Protein AF-A0A917QKN5-F1 (afdb_monomer_lite)

InterPro domains:
  IPR010985 Ribbon-helix-helix [SSF47598] (5-42)

Organism: NCBI:txid1616106

Foldseek 3Di:
DDDDDDDPDQDPVNVVVLCVVCVVVVHHSVRSVVVVVVVVVVCVCCPPVVVVVVVVVCCVVVVDDDDPVNVVVVVVVVVDDDPPPPPPDD

pLDDT: mean 79.57, std 16.22, range [39.62, 97.62]

Structure (mmCIF, N/CA/C/O backbone):
data_AF-A0A917QKN5-F1
#
_entry.id   AF-A0A917QKN5-F1
#
loop_
_atom_site.group_PDB
_atom_site.id
_atom_site.type_symbol
_atom_site.label_atom_id
_atom_site.label_alt_id
_atom_site.label_comp_id
_atom_site.label_asym_id
_atom_site.label_entity_id
_atom_site.label_seq_id
_atom_site.pdbx_PDB_ins_code
_atom_site.Cartn_x
_atom_site.Cartn_y
_atom_site.Cartn_z
_atom_site.occupancy
_atom_site.B_iso_or_equiv
_atom_site.auth_seq_id
_atom_site.auth_comp_id
_atom_site.auth_asym_id
_atom_site.auth_atom_id
_atom_site.pdbx_PDB_model_num
ATOM 1 N N . MET A 1 1 ? 21.928 1.216 8.136 1.00 67.19 1 MET A N 1
ATOM 2 C CA . MET A 1 1 ? 22.438 0.450 6.976 1.00 67.19 1 MET A CA 1
ATOM 3 C C . MET A 1 1 ? 21.315 0.313 5.958 1.00 67.19 1 MET A C 1
ATOM 5 O O . MET A 1 1 ? 20.219 -0.049 6.383 1.00 67.19 1 MET A O 1
ATOM 9 N N . PRO A 1 2 ? 21.535 0.631 4.670 1.00 80.19 2 PRO A N 1
ATOM 10 C CA . PRO A 1 2 ? 20.544 0.358 3.633 1.00 80.19 2 PRO A CA 1
ATOM 11 C C . PRO A 1 2 ? 20.322 -1.155 3.527 1.00 80.19 2 PRO A C 1
ATOM 13 O O . PRO A 1 2 ? 21.281 -1.926 3.551 1.00 80.19 2 PRO A O 1
ATOM 16 N N . LYS A 1 3 ? 19.058 -1.578 3.455 1.00 86.69 3 LYS A N 1
ATOM 17 C CA . LYS A 1 3 ? 18.677 -2.975 3.223 1.00 86.69 3 LYS A CA 1
ATOM 18 C C . LYS A 1 3 ? 18.119 -3.096 1.812 1.00 86.69 3 LYS A C 1
ATOM 20 O O . LYS A 1 3 ? 17.299 -2.275 1.409 1.00 86.69 3 LYS A O 1
ATOM 25 N N . VAL A 1 4 ? 18.570 -4.109 1.082 1.00 90.38 4 VAL A N 1
ATOM 26 C CA . VAL A 1 4 ? 18.062 -4.433 -0.255 1.00 90.38 4 VAL A CA 1
ATOM 27 C C . VAL A 1 4 ? 16.938 -5.451 -0.106 1.00 90.38 4 VAL A C 1
ATOM 29 O O . VAL A 1 4 ? 17.085 -6.431 0.623 1.00 90.38 4 VAL A O 1
ATOM 32 N N . ILE A 1 5 ? 15.822 -5.207 -0.787 1.00 87.25 5 ILE A N 1
ATOM 33 C CA . ILE A 1 5 ? 14.683 -6.123 -0.872 1.00 87.25 5 ILE A CA 1
ATOM 34 C C . ILE A 1 5 ? 14.598 -6.588 -2.322 1.00 87.25 5 ILE A C 1
ATOM 36 O O . ILE A 1 5 ? 14.575 -5.764 -3.232 1.00 87.25 5 ILE A O 1
ATOM 40 N N . GLN A 1 6 ? 14.565 -7.902 -2.526 1.00 91.44 6 GLN A N 1
ATOM 41 C CA . GLN A 1 6 ? 14.282 -8.513 -3.821 1.00 91.44 6 GLN A CA 1
ATOM 42 C C . GLN A 1 6 ? 12.883 -9.120 -3.768 1.00 91.44 6 GLN A C 1
ATOM 44 O O . GLN A 1 6 ? 12.599 -9.921 -2.878 1.00 91.44 6 GLN A O 1
ATOM 49 N N . VAL A 1 7 ? 12.026 -8.738 -4.712 1.00 89.00 7 VAL A N 1
ATOM 50 C CA . VAL A 1 7 ? 10.695 -9.330 -4.889 1.00 89.00 7 VAL A CA 1
ATOM 51 C C . VAL A 1 7 ? 10.810 -10.368 -6.001 1.00 89.00 7 VAL A C 1
ATOM 53 O O . VAL A 1 7 ? 11.346 -10.062 -7.063 1.00 89.00 7 VAL A O 1
ATOM 56 N N . ARG A 1 8 ? 10.393 -11.605 -5.725 1.00 92.94 8 ARG A N 1
ATOM 57 C CA . ARG A 1 8 ? 10.494 -12.735 -6.658 1.00 92.94 8 ARG A CA 1
ATOM 58 C C . ARG A 1 8 ? 9.140 -13.034 -7.278 1.00 92.94 8 ARG A C 1
ATOM 60 O O . ARG A 1 8 ? 8.120 -12.708 -6.677 1.00 92.94 8 ARG A O 1
ATOM 67 N N . ASP A 1 9 ? 9.185 -13.656 -8.452 1.00 93.19 9 ASP A N 1
ATOM 68 C CA . ASP A 1 9 ? 8.012 -14.178 -9.156 1.00 93.19 9 ASP A CA 1
ATOM 69 C C . ASP A 1 9 ? 6.938 -13.106 -9.397 1.00 93.19 9 ASP A C 1
ATOM 71 O O . ASP A 1 9 ? 5.743 -13.350 -9.246 1.00 93.19 9 ASP A O 1
ATOM 75 N N . VAL A 1 10 ? 7.379 -11.891 -9.745 1.00 90.69 10 VAL A N 1
ATOM 76 C CA . VAL A 1 10 ? 6.488 -10.802 -10.156 1.00 90.69 10 VAL A CA 1
ATOM 77 C C . VAL A 1 10 ? 6.045 -11.082 -11.591 1.00 90.69 10 VAL A C 1
ATOM 79 O O . VAL A 1 10 ? 6.913 -11.165 -12.459 1.00 90.69 10 VAL A O 1
ATOM 82 N N . PRO A 1 11 ? 4.738 -11.228 -11.853 1.00 96.88 11 PRO A N 1
ATOM 83 C CA . PRO A 1 11 ? 4.232 -11.366 -13.212 1.00 96.88 11 PRO A CA 1
ATOM 84 C C . PRO A 1 11 ? 4.631 -10.170 -14.088 1.00 96.88 11 PRO A C 1
ATOM 86 O O . PRO A 1 11 ? 4.647 -9.031 -13.610 1.00 96.88 11 PRO A O 1
ATOM 89 N N . ASP A 1 12 ? 4.948 -10.419 -15.360 1.00 95.50 12 ASP A N 1
ATOM 90 C CA . ASP A 1 12 ? 5.441 -9.383 -16.281 1.00 95.50 12 ASP A CA 1
ATOM 91 C C . ASP A 1 12 ? 4.435 -8.232 -16.447 1.00 95.50 12 ASP A C 1
ATOM 93 O O . ASP A 1 12 ? 4.811 -7.062 -16.427 1.00 95.50 12 ASP A O 1
ATOM 97 N N . ASP A 1 13 ? 3.139 -8.545 -16.499 1.00 96.75 13 ASP A N 1
ATOM 98 C CA . ASP A 1 13 ? 2.057 -7.560 -16.579 1.00 96.75 13 ASP A CA 1
ATOM 99 C C . ASP A 1 13 ? 2.018 -6.634 -15.354 1.00 96.75 13 ASP A C 1
ATOM 101 O O . ASP A 1 13 ? 1.828 -5.421 -15.479 1.00 96.75 13 ASP A O 1
ATOM 105 N N . VAL A 1 14 ? 2.255 -7.187 -14.162 1.00 96.00 14 VAL A N 1
ATOM 106 C CA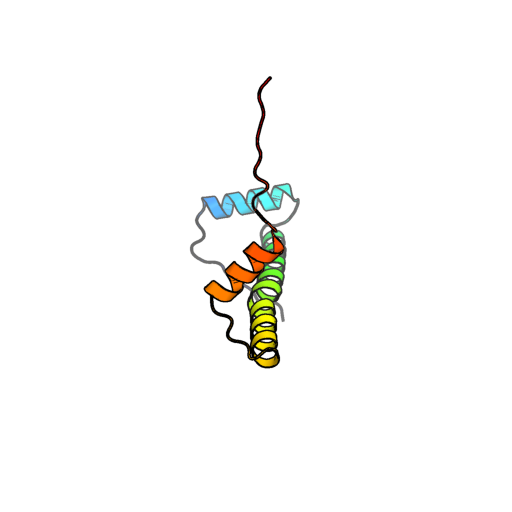 . VAL A 1 14 ? 2.345 -6.415 -12.917 1.00 96.00 14 VAL A CA 1
ATOM 107 C C . VAL A 1 14 ? 3.589 -5.533 -12.925 1.00 96.00 14 VAL A C 1
ATOM 109 O O . VAL A 1 14 ? 3.517 -4.363 -12.537 1.00 96.00 14 VAL A O 1
ATOM 112 N N . HIS A 1 15 ? 4.727 -6.066 -13.370 1.00 95.56 15 HIS A N 1
ATOM 113 C CA . HIS A 1 15 ? 5.960 -5.295 -13.485 1.00 95.56 15 HIS A CA 1
ATOM 114 C C . HIS A 1 15 ? 5.788 -4.104 -14.440 1.00 95.56 15 HIS A C 1
ATOM 116 O O . HIS A 1 15 ? 6.133 -2.973 -14.084 1.00 95.56 15 HIS A O 1
ATOM 122 N N . ASP A 1 16 ? 5.197 -4.333 -15.611 1.00 96.94 16 ASP A N 1
ATOM 123 C CA . ASP A 1 16 ? 4.986 -3.308 -16.632 1.00 96.94 16 ASP A CA 1
ATOM 124 C C . ASP A 1 16 ? 4.013 -2.224 -16.168 1.00 96.94 16 ASP A C 1
ATOM 126 O O . ASP A 1 16 ? 4.276 -1.032 -16.348 1.00 96.94 16 ASP A O 1
ATOM 130 N N . ALA A 1 17 ? 2.930 -2.607 -15.487 1.00 97.12 17 ALA A N 1
ATOM 131 C CA . ALA A 1 17 ? 1.995 -1.655 -14.897 1.00 97.12 17 ALA A CA 1
ATOM 132 C C . ALA A 1 17 ? 2.671 -0.755 -13.844 1.00 97.12 17 ALA A C 1
ATOM 134 O O . ALA A 1 17 ? 2.456 0.464 -13.821 1.00 97.12 17 ALA A O 1
ATOM 135 N N . LEU A 1 18 ? 3.528 -1.329 -12.991 1.00 95.75 18 LEU A N 1
ATOM 136 C CA . LEU A 1 18 ? 4.289 -0.575 -11.990 1.00 95.75 18 LEU A CA 1
ATOM 137 C C . LEU A 1 18 ? 5.316 0.356 -12.645 1.00 95.75 18 LEU A C 1
ATOM 139 O O . LEU A 1 18 ? 5.456 1.507 -12.226 1.00 95.75 18 LEU A O 1
ATOM 143 N N . ALA A 1 19 ? 6.013 -0.111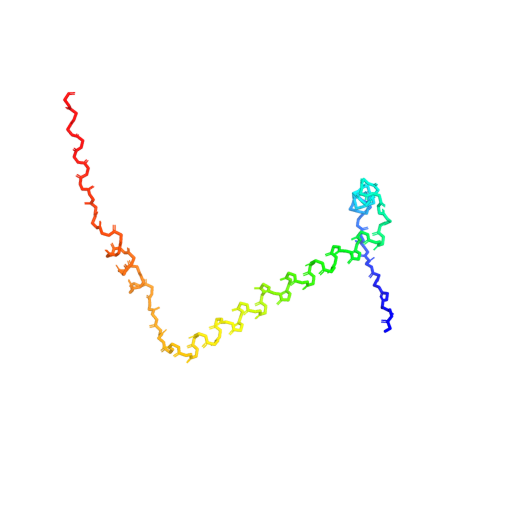 -13.682 1.00 95.81 19 ALA A N 1
ATOM 144 C CA . ALA A 1 19 ? 6.983 0.686 -14.426 1.00 95.81 19 ALA A CA 1
ATOM 145 C C . ALA A 1 19 ? 6.316 1.863 -15.154 1.00 95.81 19 ALA A C 1
ATOM 147 O O . ALA A 1 19 ? 6.808 2.991 -15.071 1.00 95.81 19 ALA A O 1
ATOM 148 N N . ALA A 1 20 ? 5.173 1.628 -15.802 1.00 97.62 20 ALA A N 1
ATOM 149 C CA . ALA A 1 20 ? 4.390 2.667 -16.464 1.00 97.62 20 ALA A CA 1
ATOM 150 C C . ALA A 1 20 ? 3.900 3.728 -15.468 1.00 97.62 20 ALA A C 1
ATOM 152 O O . ALA A 1 20 ? 4.020 4.926 -15.729 1.00 97.62 20 ALA A O 1
ATOM 153 N N . THR A 1 21 ? 3.418 3.301 -14.299 1.00 96.81 21 THR A N 1
ATOM 154 C CA . THR A 1 21 ? 2.973 4.214 -13.235 1.00 96.81 21 THR A CA 1
ATOM 155 C C . THR A 1 21 ? 4.135 5.047 -12.695 1.00 96.81 21 THR A C 1
ATOM 157 O O . THR A 1 21 ? 4.026 6.267 -12.579 1.00 96.81 21 THR A O 1
ATOM 160 N N . ALA A 1 22 ? 5.287 4.421 -12.435 1.00 96.94 22 ALA A N 1
ATOM 161 C CA . ALA A 1 22 ? 6.481 5.133 -11.992 1.00 96.94 22 ALA A CA 1
ATOM 162 C C . ALA A 1 22 ? 6.931 6.185 -13.021 1.00 96.94 22 ALA A C 1
ATOM 164 O O . ALA A 1 22 ? 7.211 7.326 -12.650 1.00 96.94 22 ALA A O 1
ATOM 165 N N . ALA A 1 23 ? 6.932 5.832 -14.311 1.00 96.81 23 ALA A N 1
ATOM 166 C CA . ALA A 1 23 ? 7.285 6.742 -15.395 1.00 96.81 23 ALA A CA 1
ATOM 167 C C . ALA A 1 23 ? 6.304 7.920 -15.515 1.00 96.81 23 ALA A C 1
ATOM 169 O O . ALA A 1 23 ? 6.745 9.058 -15.675 1.00 96.81 23 ALA A O 1
ATOM 170 N N . ALA A 1 24 ? 4.998 7.669 -15.378 1.00 97.19 24 ALA A N 1
ATOM 171 C CA . ALA A 1 24 ? 3.969 8.711 -15.386 1.00 97.19 24 ALA A CA 1
ATOM 172 C C . ALA A 1 24 ? 4.154 9.731 -14.248 1.00 97.19 24 ALA A C 1
ATOM 174 O O . ALA A 1 24 ? 3.846 10.909 -14.409 1.00 97.19 24 ALA A O 1
ATOM 175 N N . GLU A 1 25 ? 4.710 9.296 -13.118 1.00 96.00 25 GLU A N 1
ATOM 176 C CA . GLU A 1 25 ? 5.035 10.156 -11.979 1.00 96.00 25 GLU A CA 1
ATOM 177 C C . GLU A 1 25 ? 6.449 10.765 -12.037 1.00 96.00 25 GLU A C 1
ATOM 179 O O . GLU A 1 25 ? 6.862 11.471 -11.114 1.00 96.00 25 GLU A O 1
ATOM 184 N N . GLY A 1 26 ? 7.219 10.498 -13.098 1.00 97.19 26 GLY A N 1
ATOM 185 C CA . GLY A 1 26 ? 8.599 10.971 -13.235 1.00 97.19 26 GLY A CA 1
ATOM 186 C C . GLY A 1 26 ? 9.568 10.329 -12.235 1.00 97.19 26 GLY A C 1
ATOM 187 O O . GLY A 1 26 ? 10.584 10.926 -11.870 1.00 97.19 26 GLY A O 1
ATOM 188 N N . LEU A 1 27 ? 9.255 9.124 -11.756 1.00 95.88 27 LEU A N 1
ATOM 189 C CA . LEU A 1 27 ? 10.047 8.377 -10.785 1.00 95.88 27 LEU A CA 1
ATOM 190 C C . LEU A 1 27 ? 10.687 7.149 -11.435 1.00 95.88 27 LEU A C 1
ATOM 192 O O . LEU A 1 27 ? 10.125 6.515 -12.324 1.00 95.88 27 LE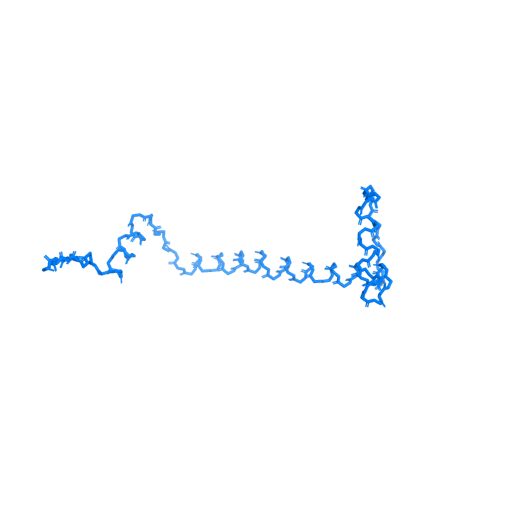U A O 1
ATOM 196 N N . SER A 1 28 ? 11.858 6.750 -10.936 1.00 96.12 28 SER A N 1
ATOM 197 C CA . SER A 1 28 ? 12.358 5.404 -11.215 1.00 96.12 28 SER A CA 1
ATOM 198 C C . SER A 1 28 ? 11.496 4.369 -10.492 1.00 96.12 28 SER A C 1
ATOM 200 O O . SER A 1 28 ? 10.998 4.632 -9.393 1.00 96.12 28 SER A O 1
ATOM 202 N N . LEU A 1 29 ? 11.377 3.168 -11.063 1.00 93.81 29 LEU A N 1
ATOM 203 C CA . LEU A 1 29 ? 10.607 2.069 -10.473 1.00 93.81 29 LEU A CA 1
ATOM 204 C C . LEU A 1 29 ? 11.017 1.791 -9.016 1.00 93.81 29 LEU A C 1
ATOM 206 O O . LEU A 1 29 ? 10.169 1.701 -8.133 1.00 93.81 29 LEU A O 1
ATOM 210 N N . THR A 1 30 ? 12.321 1.759 -8.727 1.00 93.81 30 THR A N 1
ATOM 211 C CA . THR A 1 30 ? 12.837 1.572 -7.362 1.00 93.81 30 THR A CA 1
ATOM 212 C C . THR A 1 30 ? 12.381 2.675 -6.406 1.00 93.81 30 THR A C 1
ATOM 214 O O . THR A 1 30 ? 12.021 2.392 -5.263 1.00 93.81 30 THR A O 1
ATOM 217 N N . ARG A 1 31 ? 12.387 3.939 -6.849 1.00 94.62 31 ARG A N 1
ATOM 218 C CA . ARG A 1 31 ? 11.976 5.082 -6.019 1.00 94.62 31 ARG A CA 1
ATOM 219 C C . ARG A 1 31 ? 10.469 5.078 -5.778 1.00 94.62 31 ARG A C 1
ATOM 221 O O . ARG A 1 31 ? 10.041 5.353 -4.658 1.00 94.62 31 ARG A O 1
ATOM 228 N N . TYR A 1 32 ? 9.692 4.736 -6.802 1.00 95.56 32 TYR A N 1
ATOM 229 C CA . TYR A 1 32 ? 8.251 4.538 -6.695 1.00 95.56 32 TYR A CA 1
ATOM 230 C C . TYR A 1 32 ? 7.927 3.441 -5.670 1.00 95.56 32 TYR A C 1
ATOM 232 O O . TYR A 1 32 ? 7.264 3.707 -4.669 1.00 95.56 32 TYR A O 1
ATOM 240 N N . LEU A 1 33 ? 8.516 2.250 -5.821 1.00 94.31 33 LEU A N 1
ATOM 241 C CA . LEU A 1 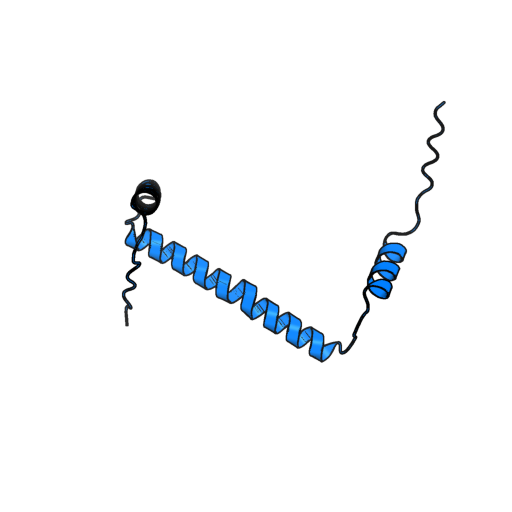33 ? 8.316 1.133 -4.894 1.00 94.31 33 LEU A CA 1
ATOM 242 C C . LEU A 1 33 ? 8.749 1.468 -3.464 1.00 94.31 33 LEU A C 1
ATOM 244 O O . LEU A 1 33 ? 8.055 1.118 -2.514 1.00 94.31 33 LEU A O 1
ATOM 248 N N . GLN A 1 34 ? 9.864 2.179 -3.279 1.00 93.81 34 GLN A N 1
ATOM 249 C CA . GLN A 1 34 ? 10.298 2.616 -1.951 1.00 93.81 34 GLN A CA 1
ATOM 250 C C . GLN A 1 34 ? 9.252 3.515 -1.275 1.00 93.81 34 GLN A C 1
ATOM 252 O O . GLN A 1 34 ? 8.993 3.363 -0.075 1.00 93.81 34 GLN A O 1
ATOM 257 N N . ARG A 1 35 ? 8.650 4.445 -2.026 1.00 94.44 35 ARG A N 1
ATOM 258 C CA . ARG A 1 35 ? 7.590 5.322 -1.519 1.00 94.44 35 ARG A CA 1
ATOM 259 C C . ARG A 1 35 ? 6.358 4.512 -1.130 1.00 94.44 35 ARG A C 1
ATOM 261 O O . ARG A 1 35 ? 5.907 4.628 0.009 1.00 94.44 35 ARG A O 1
ATOM 268 N N . GLU A 1 36 ? 5.870 3.660 -2.026 1.00 93.50 36 GLU A N 1
ATOM 269 C CA . GLU A 1 36 ? 4.670 2.853 -1.787 1.00 93.50 36 GLU A CA 1
ATOM 270 C C . GLU A 1 36 ? 4.855 1.887 -0.609 1.00 93.50 36 GLU A C 1
ATOM 272 O O . GLU A 1 36 ? 4.022 1.841 0.296 1.00 93.50 36 GLU A O 1
ATOM 277 N N . LEU A 1 37 ? 5.998 1.201 -0.516 1.00 92.25 37 LEU A N 1
ATOM 278 C CA . LEU A 1 37 ? 6.318 0.334 0.624 1.00 92.25 37 LEU A CA 1
ATOM 279 C C . LEU A 1 37 ? 6.405 1.111 1.946 1.00 92.25 37 LEU A C 1
ATOM 281 O O . LEU A 1 37 ? 6.019 0.598 2.999 1.00 92.25 37 LEU A O 1
ATOM 285 N N . THR A 1 38 ? 6.870 2.362 1.914 1.00 90.75 38 THR A N 1
ATOM 286 C CA . THR A 1 38 ? 6.894 3.228 3.103 1.00 90.75 38 THR A CA 1
ATOM 287 C C . THR A 1 38 ? 5.481 3.602 3.544 1.00 90.75 38 THR A C 1
ATOM 289 O O . THR A 1 38 ? 5.181 3.576 4.740 1.00 90.75 38 THR A O 1
ATOM 292 N N . LEU A 1 39 ? 4.599 3.923 2.595 1.00 89.62 39 LEU A N 1
ATOM 293 C CA . LEU A 1 39 ? 3.191 4.210 2.871 1.00 89.62 39 LEU A CA 1
ATOM 294 C C . LEU A 1 39 ? 2.473 2.977 3.433 1.00 89.62 39 LEU A C 1
ATOM 296 O O . LEU A 1 39 ? 1.787 3.082 4.452 1.00 89.62 39 LEU A O 1
ATOM 300 N N . LEU A 1 40 ? 2.695 1.804 2.835 1.00 87.19 40 LEU A N 1
ATOM 301 C CA . LEU A 1 40 ? 2.154 0.531 3.315 1.00 87.19 40 LEU A CA 1
ATOM 302 C C . LEU A 1 40 ? 2.639 0.200 4.726 1.00 87.19 40 LEU A C 1
ATOM 304 O O . LEU A 1 40 ? 1.828 -0.175 5.568 1.00 87.19 40 LEU A O 1
ATOM 308 N N . SER A 1 41 ? 3.926 0.399 5.020 1.00 82.81 41 SER A N 1
ATOM 309 C CA . SER A 1 41 ? 4.482 0.191 6.363 1.00 82.81 41 SER A CA 1
ATOM 310 C C . SER A 1 41 ? 3.810 1.088 7.403 1.00 82.81 41 SER A C 1
ATOM 312 O O . SER A 1 41 ? 3.382 0.613 8.459 1.00 82.81 41 SER A O 1
ATOM 314 N N . ARG A 1 42 ? 3.633 2.376 7.088 1.00 80.81 42 ARG A N 1
ATOM 315 C CA . ARG A 1 42 ? 2.938 3.319 7.975 1.00 80.81 42 ARG A CA 1
ATOM 316 C C . ARG A 1 42 ? 1.491 2.899 8.207 1.00 80.81 42 ARG A C 1
ATOM 318 O O . ARG A 1 42 ? 1.043 2.905 9.348 1.00 80.81 42 ARG A O 1
ATOM 325 N N . ARG A 1 43 ? 0.779 2.485 7.157 1.00 75.00 43 ARG A N 1
ATOM 326 C CA . ARG A 1 43 ? -0.617 2.044 7.256 1.00 75.00 43 ARG A CA 1
ATOM 327 C C . ARG A 1 43 ? -0.757 0.744 8.046 1.00 75.00 43 ARG A C 1
ATOM 329 O O . ARG A 1 43 ? -1.577 0.673 8.949 1.00 75.00 43 ARG A O 1
ATOM 336 N N . ALA A 1 44 ? 0.067 -0.260 7.764 1.00 63.72 44 ALA A N 1
ATOM 337 C CA . ALA A 1 44 ? 0.048 -1.531 8.484 1.00 63.72 44 ALA A CA 1
ATOM 338 C C . ALA A 1 44 ? 0.347 -1.339 9.981 1.00 63.72 44 ALA A C 1
ATOM 340 O O . ALA A 1 44 ? -0.361 -1.880 10.831 1.00 63.72 44 ALA A O 1
ATOM 341 N N . THR A 1 45 ? 1.341 -0.505 10.297 1.00 59.75 45 THR A N 1
ATOM 342 C CA . THR A 1 45 ? 1.732 -0.199 11.681 1.00 59.75 45 THR A CA 1
ATOM 343 C C . THR A 1 45 ? 0.643 0.584 12.419 1.00 59.75 45 THR A C 1
ATOM 345 O O . THR A 1 45 ? 0.333 0.279 13.567 1.00 59.75 45 THR A O 1
ATOM 348 N N . LEU A 1 46 ? 0.025 1.573 11.764 1.00 56.56 46 LEU A N 1
ATOM 349 C CA . LEU A 1 46 ? -0.972 2.442 12.394 1.00 56.56 46 LEU A CA 1
ATOM 350 C C . LEU A 1 46 ? -2.382 1.849 12.436 1.00 56.56 46 LEU A C 1
ATOM 352 O O . LEU A 1 46 ? -3.164 2.261 13.278 1.00 56.56 46 LEU A O 1
ATOM 356 N N . THR A 1 47 ? -2.755 0.938 11.537 1.00 56.44 47 THR A N 1
ATOM 357 C CA . THR A 1 47 ? -4.160 0.508 11.419 1.00 56.44 47 THR A CA 1
ATOM 358 C C . THR A 1 47 ? -4.458 -0.795 12.150 1.00 56.44 47 THR A C 1
ATOM 360 O O . THR A 1 47 ? -5.538 -0.922 12.707 1.00 56.44 47 THR A O 1
ATOM 363 N N . VAL A 1 48 ? -3.552 -1.774 12.189 1.00 59.94 48 VAL A N 1
ATOM 364 C CA . VAL A 1 48 ? -3.886 -3.079 12.799 1.00 59.94 48 VAL A CA 1
ATOM 365 C C . VAL A 1 48 ? -3.359 -3.180 14.226 1.00 59.94 48 VAL A C 1
ATOM 367 O O . VAL A 1 48 ? -4.128 -3.467 15.140 1.00 59.94 48 VAL A O 1
ATOM 370 N N . ALA A 1 49 ? -2.077 -2.877 14.438 1.00 59.78 49 ALA A N 1
ATOM 371 C CA . ALA A 1 49 ? -1.462 -2.969 15.761 1.00 59.78 49 ALA A CA 1
ATOM 372 C C . ALA A 1 49 ? -2.045 -1.938 16.742 1.00 59.78 49 ALA A C 1
ATOM 374 O O . ALA A 1 49 ? -2.461 -2.295 17.840 1.00 59.78 49 ALA A O 1
ATOM 375 N N . HIS A 1 50 ? -2.179 -0.679 16.313 1.00 60.88 50 HIS A N 1
ATOM 376 C CA . HIS A 1 50 ? -2.774 0.369 17.145 1.00 60.88 50 HIS A CA 1
ATOM 377 C C . HIS A 1 50 ? -4.234 0.070 17.515 1.00 60.88 50 HIS A C 1
ATOM 379 O O . HIS A 1 50 ? -4.615 0.212 18.674 1.00 60.88 50 HIS A O 1
ATOM 385 N N . ASN A 1 51 ? -5.043 -0.399 16.557 1.00 65.94 51 ASN A N 1
ATOM 386 C CA . ASN A 1 51 ? -6.434 -0.757 16.831 1.00 65.94 51 ASN A CA 1
ATOM 387 C C . ASN A 1 51 ? -6.519 -1.911 17.832 1.00 65.94 51 ASN A C 1
ATOM 389 O O . ASN A 1 51 ? -7.350 -1.869 18.733 1.00 65.94 51 ASN A O 1
ATOM 393 N N . MET A 1 52 ? -5.643 -2.913 17.721 1.00 68.69 52 MET A N 1
ATOM 394 C CA . MET A 1 52 ? -5.586 -4.002 18.695 1.00 68.69 52 MET A CA 1
ATOM 395 C C . MET A 1 52 ? -5.208 -3.521 20.099 1.00 68.69 52 MET A C 1
ATOM 397 O O . MET A 1 52 ? -5.820 -3.971 21.067 1.00 68.69 52 MET A O 1
ATOM 401 N N . ASP A 1 53 ? -4.247 -2.605 20.222 1.00 75.31 53 ASP A N 1
ATOM 402 C CA . ASP A 1 53 ? -3.836 -2.058 21.519 1.00 75.31 53 ASP A CA 1
ATOM 403 C C . ASP A 1 53 ? -4.944 -1.217 22.162 1.00 75.31 53 ASP A C 1
ATOM 405 O O . ASP A 1 53 ? -5.226 -1.376 23.351 1.00 75.31 53 ASP A O 1
ATOM 409 N N . VAL A 1 54 ? -5.627 -0.376 21.376 1.00 75.00 54 VAL A N 1
ATOM 410 C CA . VAL A 1 54 ? -6.794 0.393 21.836 1.00 75.00 54 VAL A CA 1
ATOM 411 C C . VAL A 1 54 ? -7.911 -0.551 22.279 1.00 75.00 54 VAL A C 1
ATOM 413 O O . VAL A 1 54 ? -8.401 -0.424 23.397 1.00 75.00 54 VAL A O 1
ATOM 416 N N . ILE A 1 55 ? -8.264 -1.549 21.458 1.00 76.12 55 ILE A N 1
ATOM 417 C CA . ILE A 1 55 ? -9.308 -2.532 21.784 1.00 76.12 55 ILE A CA 1
ATOM 418 C C . ILE A 1 55 ? -8.967 -3.272 23.078 1.00 76.12 55 ILE A C 1
ATOM 420 O O . ILE A 1 55 ? -9.808 -3.358 23.969 1.00 76.12 55 ILE A O 1
ATOM 424 N N . ARG A 1 56 ? -7.737 -3.781 23.214 1.00 75.12 56 ARG A N 1
ATOM 425 C CA . ARG A 1 56 ? -7.315 -4.533 24.402 1.00 75.12 56 ARG A CA 1
ATOM 426 C C . ARG A 1 56 ? -7.340 -3.660 25.655 1.00 75.12 56 ARG A C 1
ATOM 428 O O . ARG A 1 56 ? -7.819 -4.111 26.694 1.00 75.12 56 ARG A O 1
ATOM 435 N N . ARG A 1 57 ? -6.850 -2.421 25.563 1.00 77.25 57 ARG A N 1
ATOM 436 C CA . ARG A 1 57 ? -6.856 -1.469 26.678 1.00 77.25 57 ARG A CA 1
ATOM 437 C C . ARG A 1 57 ? -8.279 -1.140 27.116 1.00 77.25 57 ARG A C 1
ATOM 439 O O . ARG A 1 57 ? -8.595 -1.280 28.292 1.00 77.25 57 ARG A O 1
ATOM 446 N N . THR A 1 58 ? -9.146 -0.783 26.172 1.00 74.75 58 THR A N 1
ATOM 447 C CA . THR A 1 58 ? -10.549 -0.472 26.458 1.00 74.75 58 THR A CA 1
ATOM 448 C C . THR A 1 58 ? -11.285 -1.682 27.030 1.00 74.75 58 THR A C 1
ATOM 450 O O . THR A 1 58 ? -12.017 -1.536 28.000 1.00 74.75 58 THR A O 1
ATOM 453 N N . GLN A 1 59 ? -11.060 -2.892 26.509 1.00 71.50 59 GLN A N 1
ATOM 454 C CA . GLN A 1 59 ? -11.652 -4.112 27.074 1.00 71.50 59 GLN A CA 1
ATOM 455 C C . GLN A 1 59 ? -11.208 -4.362 28.522 1.00 71.50 59 GLN A C 1
ATOM 457 O O . GLN A 1 59 ? -12.031 -4.742 29.354 1.00 71.50 59 GLN A O 1
ATOM 462 N N . HIS A 1 60 ? -9.931 -4.126 28.834 1.00 72.06 60 HIS A N 1
ATOM 463 C CA . HIS A 1 60 ? -9.401 -4.278 30.188 1.00 72.06 60 HIS A CA 1
ATOM 464 C C . HIS A 1 60 ? -9.938 -3.215 31.159 1.00 72.06 60 HIS A C 1
ATOM 466 O O . HIS A 1 60 ? -10.214 -3.531 32.312 1.00 72.06 60 HIS A O 1
ATOM 472 N N . GLU A 1 61 ? -10.080 -1.965 30.712 1.00 73.00 61 GLU A N 1
ATOM 473 C CA . GLU A 1 61 ? -10.580 -0.853 31.533 1.00 73.00 61 GLU A CA 1
ATOM 474 C C . GLU A 1 61 ? -12.093 -0.935 31.764 1.00 73.00 61 GLU A C 1
ATOM 476 O O . GLU A 1 61 ? -12.566 -0.644 32.859 1.00 73.00 61 GLU A O 1
ATOM 481 N N . VAL A 1 62 ? -12.855 -1.342 30.748 1.00 76.56 62 VAL A N 1
ATOM 482 C CA . VAL A 1 62 ? -14.319 -1.342 30.814 1.00 76.56 62 VAL A CA 1
ATOM 483 C C . VAL A 1 62 ? -14.841 -2.594 31.524 1.00 76.56 62 VAL A C 1
ATOM 485 O O . VAL A 1 62 ? -15.859 -2.503 32.192 1.00 76.56 62 VAL A O 1
ATOM 488 N N . GLN A 1 63 ? -14.171 -3.752 31.422 1.00 65.06 63 GLN A N 1
ATOM 489 C CA . GLN A 1 63 ? -14.594 -5.043 32.012 1.00 65.06 63 GLN A CA 1
ATOM 490 C C . GLN A 1 63 ? -16.079 -5.428 31.804 1.00 65.06 63 GLN 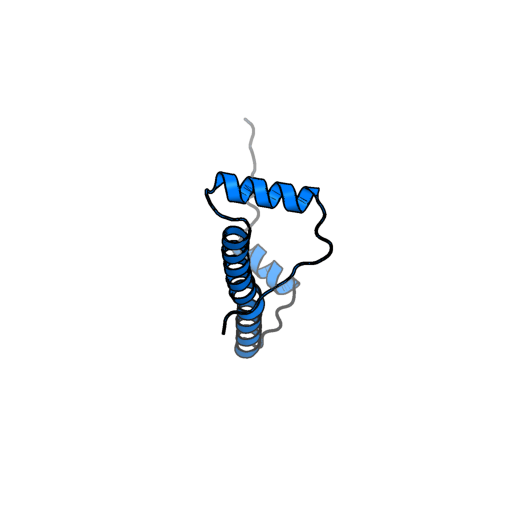A C 1
ATOM 492 O O . GLN A 1 63 ? -16.579 -6.344 32.454 1.00 65.06 63 GLN A O 1
ATOM 497 N N . VAL A 1 64 ? -16.804 -4.786 30.883 1.00 68.19 64 VAL A N 1
ATOM 498 C CA . VAL A 1 64 ? -18.209 -5.096 30.609 1.00 68.19 64 VAL A CA 1
ATOM 499 C C . VAL A 1 64 ? -18.285 -6.038 29.415 1.00 68.19 64 VAL A C 1
ATOM 501 O O . VAL A 1 64 ? -17.892 -5.696 28.300 1.00 68.19 64 VAL A O 1
ATOM 504 N N . GLN A 1 65 ? -18.826 -7.231 29.645 1.00 60.97 65 GLN A N 1
ATOM 505 C CA . GLN A 1 65 ? -19.336 -8.086 28.580 1.00 60.97 65 GLN A CA 1
ATOM 506 C C . GLN A 1 65 ? -20.761 -7.622 28.270 1.00 60.97 65 GLN A C 1
ATOM 508 O O . GLN A 1 65 ? -21.685 -7.925 29.020 1.00 60.97 65 GLN A O 1
ATOM 513 N N . VAL A 1 66 ? -20.935 -6.838 27.203 1.00 74.19 66 VAL A N 1
ATOM 514 C CA . VAL A 1 66 ? -22.271 -6.455 26.727 1.00 74.19 66 VAL A CA 1
ATOM 515 C C . VAL A 1 66 ? -22.696 -7.462 25.671 1.00 74.19 66 VAL A C 1
ATOM 517 O O . VAL A 1 66 ? -22.037 -7.606 24.639 1.00 74.19 66 VAL A O 1
ATOM 520 N N . ASP A 1 67 ? -23.788 -8.171 25.924 1.00 80.44 67 ASP A N 1
ATOM 521 C CA . ASP A 1 67 ? -24.339 -9.091 24.944 1.00 80.44 67 ASP A CA 1
ATOM 522 C C . ASP A 1 67 ? -25.031 -8.336 23.794 1.00 80.44 67 ASP A C 1
ATOM 524 O O . ASP A 1 67 ? -25.414 -7.164 23.884 1.00 80.44 67 ASP A O 1
ATOM 528 N N . ARG A 1 68 ? -25.208 -9.039 22.675 1.00 82.56 68 ARG A N 1
ATOM 529 C CA . ARG A 1 68 ? -25.793 -8.478 21.455 1.00 82.56 68 ARG A CA 1
ATOM 530 C C . ARG A 1 68 ? -27.201 -7.910 21.668 1.00 82.56 68 ARG A C 1
ATOM 532 O O . ARG A 1 68 ? -27.539 -6.923 21.017 1.00 82.56 68 ARG A O 1
ATOM 539 N N . ALA A 1 69 ? -28.033 -8.530 22.504 1.00 83.19 69 ALA A N 1
ATOM 540 C CA . ALA A 1 69 ? -29.407 -8.083 22.716 1.00 83.19 69 ALA A CA 1
ATOM 541 C C . ALA A 1 69 ? -29.435 -6.737 23.448 1.00 83.19 69 ALA A C 1
ATOM 543 O O . ALA A 1 69 ? -30.163 -5.838 23.030 1.00 83.19 69 ALA A O 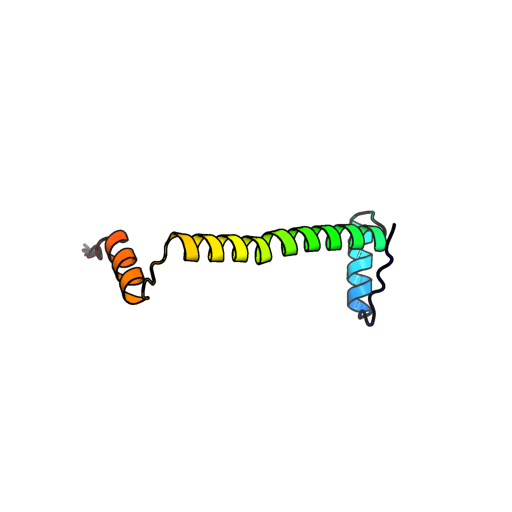1
ATOM 544 N N . THR A 1 70 ? -28.565 -6.561 24.444 1.00 85.94 70 THR A N 1
ATOM 545 C CA . THR A 1 70 ? -28.403 -5.294 25.170 1.00 85.94 70 THR A CA 1
ATOM 546 C C . THR A 1 70 ? -27.966 -4.152 24.243 1.00 85.94 70 THR A C 1
ATOM 548 O O . THR A 1 70 ? -28.551 -3.069 24.273 1.00 85.94 70 THR A O 1
ATOM 551 N N . ILE A 1 71 ? -27.003 -4.402 23.343 1.00 84.56 71 ILE A N 1
ATOM 552 C CA . ILE A 1 71 ? -26.559 -3.410 22.342 1.00 84.56 71 ILE A CA 1
ATOM 553 C C . ILE A 1 71 ? -27.721 -2.992 21.432 1.00 84.56 71 ILE A C 1
ATOM 555 O O . ILE A 1 71 ? -27.915 -1.806 21.164 1.00 84.56 71 ILE A O 1
ATOM 559 N N . LEU A 1 72 ? -28.500 -3.960 20.945 1.00 90.25 72 LEU A N 1
ATOM 560 C CA . LEU A 1 72 ? -29.613 -3.682 20.041 1.00 90.25 72 LEU A CA 1
ATOM 561 C C . LEU A 1 72 ? -30.757 -2.943 20.739 1.00 90.25 72 LEU A C 1
ATOM 563 O O . LEU A 1 72 ? -31.329 -2.048 20.122 1.00 90.25 72 LEU A O 1
ATOM 567 N N . SER A 1 73 ? -31.062 -3.264 22.002 1.00 83.62 73 SER A N 1
ATOM 568 C CA . SER A 1 73 ? -32.070 -2.532 22.785 1.00 83.62 73 SER A CA 1
ATOM 569 C C . SER A 1 73 ? -31.700 -1.057 22.902 1.00 83.62 73 SER A C 1
ATOM 571 O O . SER A 1 73 ? -32.484 -0.199 22.508 1.00 83.62 73 SER A O 1
ATOM 573 N N . ALA A 1 74 ? -30.459 -0.762 23.304 1.00 87.31 74 ALA A N 1
ATOM 574 C CA . ALA A 1 74 ? -29.975 0.610 23.440 1.00 87.31 74 ALA A CA 1
ATOM 575 C C . ALA A 1 74 ? -29.998 1.387 22.107 1.00 87.31 74 ALA A C 1
ATOM 577 O O . ALA A 1 74 ? -30.332 2.572 22.078 1.00 87.31 74 ALA A O 1
ATOM 578 N N . ILE A 1 75 ? -29.683 0.729 20.981 1.00 90.00 75 ILE A N 1
ATOM 579 C CA . ILE A 1 75 ? -29.776 1.346 19.647 1.00 90.00 75 ILE A CA 1
ATOM 580 C C . ILE A 1 75 ? -31.234 1.636 19.271 1.00 90.00 75 ILE A C 1
ATOM 582 O O . ILE A 1 75 ? -31.510 2.702 18.724 1.00 90.00 75 ILE A O 1
ATOM 586 N N . HIS A 1 76 ? -32.162 0.710 19.526 1.00 85.94 76 HIS A N 1
ATOM 587 C CA . HIS A 1 76 ? -33.582 0.914 19.228 1.00 85.94 76 HIS A CA 1
ATOM 588 C C . HIS A 1 76 ? -34.197 2.017 20.096 1.00 85.94 76 HIS A C 1
ATOM 590 O O . HIS A 1 76 ? -34.935 2.850 19.577 1.00 85.94 76 HIS A O 1
ATOM 596 N N . GLU A 1 77 ? -33.843 2.066 21.380 1.00 83.00 77 GLU A N 1
ATOM 597 C CA . GLU A 1 77 ? -34.241 3.131 22.304 1.00 83.00 77 GLU A CA 1
ATOM 598 C C . GLU A 1 77 ? -33.705 4.495 21.852 1.00 83.00 77 GLU A C 1
ATOM 600 O O . GLU A 1 77 ? -34.470 5.451 21.737 1.00 83.00 77 GLU A O 1
ATOM 605 N N . GLY A 1 78 ? -32.415 4.584 21.505 1.00 79.81 78 GLY A N 1
ATOM 606 C CA . GLY A 1 78 ? -31.791 5.824 21.027 1.00 79.81 78 GLY A CA 1
ATOM 607 C C . GLY A 1 78 ? -32.274 6.284 19.647 1.00 79.81 78 GLY A C 1
ATOM 608 O O . GLY A 1 78 ? -32.222 7.473 19.341 1.00 79.81 78 GLY A O 1
ATOM 609 N N . ARG A 1 79 ? -32.772 5.360 18.813 1.00 81.75 79 ARG A N 1
ATOM 610 C CA . ARG A 1 79 ? -33.434 5.671 17.534 1.00 81.75 79 ARG A CA 1
ATOM 611 C C . ARG A 1 79 ? -34.906 6.041 17.686 1.00 81.75 79 ARG A C 1
ATOM 613 O O . ARG A 1 79 ? -35.503 6.391 16.677 1.00 81.75 79 ARG A O 1
ATOM 620 N N . GLY A 1 80 ? -35.444 5.972 18.906 1.00 59.09 80 GLY A N 1
ATOM 621 C CA . GLY A 1 80 ? -36.719 6.541 19.320 1.00 59.09 80 GLY A CA 1
ATOM 622 C C . GLY A 1 80 ? -37.867 6.296 18.353 1.00 59.09 80 GLY A C 1
ATOM 623 O O . GLY A 1 80 ? -38.120 7.150 17.520 1.00 59.09 80 GLY A O 1
ATOM 624 N N . VAL A 1 81 ? -38.608 5.204 18.573 1.00 54.69 81 VAL A N 1
ATOM 625 C CA . VAL A 1 81 ? -40.018 5.040 18.173 1.00 54.69 81 VAL A CA 1
ATOM 626 C C . VAL A 1 81 ? -40.260 5.100 16.657 1.00 54.69 81 VAL A C 1
ATOM 628 O O . VAL A 1 81 ? -39.986 6.079 15.974 1.00 54.69 81 VAL A O 1
ATOM 631 N N . GLN A 1 82 ? -40.855 4.045 16.102 1.00 52.84 82 GLN A N 1
ATOM 632 C CA . GLN A 1 82 ? -41.438 4.128 14.766 1.00 52.84 82 GLN A CA 1
ATOM 633 C C . GLN A 1 82 ? -42.428 5.297 14.747 1.00 52.84 82 GLN A C 1
ATOM 635 O O . GLN A 1 82 ? -43.495 5.218 15.350 1.00 52.84 82 GLN A O 1
ATOM 640 N N . VAL A 1 83 ? -42.061 6.394 14.084 1.00 50.66 83 VAL A N 1
ATOM 641 C CA . VAL A 1 83 ? -43.019 7.421 13.697 1.00 50.66 83 VAL A CA 1
ATOM 642 C C . VAL A 1 83 ? -43.994 6.696 12.783 1.00 50.66 83 VAL A C 1
ATOM 644 O O . VAL A 1 83 ? -43.628 6.287 11.680 1.00 50.66 83 VAL A O 1
ATOM 647 N N . GLU A 1 84 ? -45.198 6.440 13.282 1.00 47.09 84 GLU A N 1
ATOM 648 C CA . GLU A 1 84 ? -46.313 5.948 12.492 1.00 47.09 84 GLU A CA 1
ATOM 649 C C . GLU A 1 84 ? -46.579 7.008 11.421 1.00 47.09 84 GLU A C 1
ATOM 651 O O . GLU A 1 84 ? -47.241 8.020 11.647 1.00 47.09 84 GLU A O 1
ATOM 656 N N . CYS A 1 85 ? -45.934 6.847 10.265 1.00 39.62 85 CYS A N 1
ATOM 657 C CA . CYS A 1 85 ? -46.098 7.725 9.124 1.00 39.62 85 CYS A CA 1
ATOM 658 C C . CYS A 1 85 ? -47.455 7.389 8.511 1.00 39.62 85 CYS A C 1
ATOM 660 O O . CYS A 1 85 ? -47.566 6.620 7.557 1.00 39.62 85 CYS A O 1
ATOM 662 N N . ARG A 1 86 ? -48.512 7.926 9.121 1.00 44.53 86 ARG A N 1
ATOM 663 C CA . ARG A 1 86 ? -49.842 7.948 8.535 1.00 44.53 86 ARG A CA 1
ATOM 664 C C . ARG A 1 86 ? -49.810 8.981 7.414 1.00 44.53 86 ARG A C 1
ATOM 666 O O . ARG A 1 86 ? -50.033 10.167 7.634 1.00 44.53 86 ARG A O 1
ATOM 673 N N . ILE A 1 87 ? -49.441 8.530 6.220 1.00 46.66 87 ILE A N 1
ATOM 674 C CA . ILE A 1 87 ? -49.656 9.304 5.001 1.00 46.66 87 ILE A CA 1
ATOM 675 C C . ILE A 1 87 ? -51.162 9.258 4.744 1.00 46.66 87 ILE A C 1
ATOM 677 O O . ILE A 1 87 ? -51.668 8.311 4.146 1.00 46.66 87 ILE A O 1
ATOM 681 N N . ASP A 1 88 ? -51.886 10.259 5.242 1.00 47.19 88 ASP A N 1
ATOM 682 C CA . ASP A 1 88 ? -53.224 10.550 4.741 1.00 47.19 88 ASP A CA 1
ATOM 683 C C . ASP A 1 88 ? -53.058 11.103 3.321 1.00 47.19 88 ASP A C 1
ATOM 685 O O . ASP A 1 88 ? -52.658 12.251 3.121 1.00 47.19 88 ASP A O 1
ATOM 689 N N . VAL A 1 89 ? -53.304 10.251 2.326 1.00 46.56 89 VAL A N 1
ATOM 690 C CA . VAL A 1 89 ? -53.487 10.683 0.940 1.00 46.56 89 VAL A CA 1
ATOM 691 C C . VAL A 1 89 ? -54.886 11.290 0.855 1.00 46.56 89 VAL A C 1
ATOM 693 O O . VAL A 1 89 ? -55.878 10.563 0.925 1.00 46.56 89 VAL A O 1
ATOM 696 N N . VAL A 1 90 ? -54.942 12.620 0.766 1.00 48.72 90 VAL A N 1
ATOM 697 C CA . VAL A 1 90 ? -56.117 13.371 0.293 1.00 48.72 90 VAL A CA 1
ATOM 698 C C . VAL A 1 90 ? -56.074 13.432 -1.225 1.00 48.72 90 VAL A C 1
ATOM 700 O O . VAL A 1 90 ? -54.973 13.703 -1.759 1.00 48.72 90 VAL A O 1
#

Secondary structure (DSSP, 8-state):
--------S--HHHHHHHHHHHHHTT--HHHHHHHHHHHHHHHHIIIIIHHHHHHHHHHHHH-----HHHHHHHHHHHT-----------

Radius of gyration: 25.76 Å; chains: 1; bounding box: 79×28×49 Å

Sequence (90 aa):
MPKVIQVRDVPDDVHDALAATAAAEGLSLTRYLQRELTLLSRRATLTVAHNMDVIRRTQHEVQVQVDRATILSAIHEGRGVQVECRIDVV